Protein AF-A0A9W7STH8-F1 (afdb_monomer_lite)

Organism: NCBI:txid418781

Sequence (168 aa):
MMPSSHPEASLTRSSTPEEVLFEDYIELHRRKKQLQFDNRTATYAFARAKEFVLQQLLHPAAACIFVGDLPHDLGRGTIANMLYCLFTTIGNCEVAVHKSIRRTNGEVRTFNYALVQYQTVDEATSALSQAHTTVRSLALAVFQRPLRVQPCVAKRSITVWLRPSTDK

Foldseek 3Di:
DDDDDDDDDDDDDDDDPVVVVVVVVVVVVVVVVVVVVVVVVVVVVVVVVVVVVVVLQPAQLLLKKKKFPADPPDDQVLSQVLVCVLLVVQAHKHKDKDKDWDQDPNDIDITIMMMIGGPHSVSSVVCVVCLVPRSQVSCCVRRVDGMDMGRDPDSDDDPDDPPPPPPD

pLDDT: mean 70.05, std 19.08, range [32.44, 93.38]

Secondary structure (DSSP, 8-state):
-------PPP------HHHHHHHHHHHHHHHHHHHHHHHHHHHHHHHHHHHHHHHHHTSGGGGEEEEEEE-SSS-HHHHHHHHHHHHTTTS-EEEEEEEEEEEETTEEEEEEEEEEEESSHHHHHHHHHGGGTHHHHHHHHHHSS--EEEE---S-------PPP---

InterPro domains:
  IPR012677 Nucleotide-binding alpha-beta plait domain superfamily [G3DSA:3.30.70.330] (59-160)
  IPR035979 RNA-binding domain superfamily [SSF54928] (63-161)

Structure (mmCIF, N/CA/C/O backbone):
data_AF-A0A9W7STH8-F1
#
_entry.id   AF-A0A9W7STH8-F1
#
loop_
_atom_site.group_PDB
_atom_site.id
_atom_site.type_symbol
_atom_site.label_atom_id
_atom_site.label_alt_id
_atom_site.label_comp_id
_atom_site.label_asym_id
_atom_site.label_entity_id
_atom_site.label_seq_id
_atom_site.pdbx_PDB_ins_code
_atom_site.Cartn_x
_atom_site.Cartn_y
_atom_site.Cartn_z
_atom_site.occupancy
_atom_site.B_iso_or_equiv
_atom_site.auth_seq_id
_atom_site.auth_comp_id
_atom_site.auth_asym_id
_atom_site.auth_atom_id
_atom_site.pdbx_PDB_model_num
ATOM 1 N N . MET A 1 1 ? 72.145 15.903 64.072 1.00 45.06 1 MET A N 1
ATOM 2 C CA . MET A 1 1 ? 72.124 17.080 63.177 1.00 45.06 1 MET A CA 1
ATOM 3 C C . MET A 1 1 ? 70.930 16.935 62.239 1.00 45.06 1 MET A C 1
ATOM 5 O O . MET A 1 1 ? 70.876 15.912 61.581 1.00 45.06 1 MET A O 1
ATOM 9 N N . MET A 1 2 ? 70.017 17.922 62.262 1.00 51.34 2 MET A N 1
ATOM 10 C CA . MET A 1 2 ? 68.875 18.228 61.359 1.00 51.34 2 MET A CA 1
ATOM 11 C C . MET A 1 2 ? 67.855 17.125 60.982 1.00 51.34 2 MET A C 1
ATOM 13 O O . MET A 1 2 ? 68.224 16.064 60.491 1.00 51.34 2 MET A O 1
ATOM 17 N N . PRO A 1 3 ? 66.551 17.442 61.113 1.00 51.22 3 PRO A N 1
ATOM 18 C CA . PRO A 1 3 ? 65.602 17.358 59.988 1.00 51.22 3 PRO A CA 1
ATOM 19 C C . PRO A 1 3 ? 64.762 18.658 59.883 1.00 51.22 3 PRO A C 1
ATOM 21 O O . PRO A 1 3 ? 64.345 19.215 60.889 1.00 51.22 3 PRO A O 1
ATOM 24 N N . SER A 1 4 ? 64.706 19.337 58.734 1.00 50.59 4 SER A N 1
ATOM 25 C CA . SER A 1 4 ? 63.706 19.187 57.657 1.00 50.59 4 SER A CA 1
ATOM 26 C C . SER A 1 4 ? 62.241 19.363 58.088 1.00 50.59 4 SER A C 1
ATOM 28 O O . SER A 1 4 ? 61.715 18.502 58.788 1.00 50.59 4 SER A O 1
ATOM 30 N N . SER A 1 5 ? 61.547 20.363 57.532 1.00 45.34 5 SER A N 1
ATOM 31 C CA . SER A 1 5 ? 60.097 20.272 57.288 1.00 45.34 5 SER A CA 1
ATOM 32 C C . SER A 1 5 ? 59.593 21.329 56.293 1.00 45.34 5 SER A C 1
ATOM 34 O O . SER A 1 5 ? 59.622 22.528 56.552 1.00 45.34 5 SER A O 1
ATOM 36 N N . HIS A 1 6 ? 59.144 20.797 55.152 1.00 51.28 6 HIS A N 1
ATOM 37 C CA . HIS A 1 6 ? 58.095 21.257 54.231 1.00 51.28 6 HIS A CA 1
ATOM 38 C C . HIS A 1 6 ? 56.773 21.670 54.948 1.00 51.28 6 HIS A C 1
ATOM 40 O O . HIS A 1 6 ? 56.698 21.592 56.171 1.00 51.28 6 HIS A O 1
ATOM 46 N N . PRO A 1 7 ? 55.643 21.836 54.230 1.00 51.38 7 PRO A N 1
ATOM 47 C CA . PRO A 1 7 ? 55.275 22.879 53.271 1.00 51.38 7 PRO A CA 1
ATOM 48 C C . PRO A 1 7 ? 53.932 23.540 53.685 1.00 51.38 7 PRO A C 1
ATOM 50 O O . PRO A 1 7 ? 53.227 23.058 54.571 1.00 51.38 7 PRO A O 1
ATOM 53 N N . GLU A 1 8 ? 53.537 24.627 53.021 1.00 44.88 8 GLU A N 1
ATOM 54 C CA . GLU A 1 8 ? 52.217 25.250 53.202 1.00 44.88 8 GLU A CA 1
ATOM 55 C C . GLU A 1 8 ? 51.082 24.302 52.774 1.00 44.88 8 GLU A C 1
ATOM 57 O O . GLU A 1 8 ? 50.974 23.894 51.616 1.00 44.88 8 GLU A O 1
ATOM 62 N N . ALA A 1 9 ? 50.221 23.952 53.731 1.00 45.41 9 ALA A N 1
ATOM 63 C CA . ALA A 1 9 ? 48.999 23.198 53.500 1.00 45.41 9 ALA A CA 1
ATOM 64 C C . ALA A 1 9 ? 47.908 24.121 52.933 1.00 45.41 9 ALA A C 1
ATOM 66 O O . ALA A 1 9 ? 47.473 25.074 53.579 1.00 45.41 9 ALA A O 1
ATOM 67 N N . SER A 1 10 ? 47.454 23.814 51.717 1.00 42.56 10 SER A N 1
ATOM 68 C CA . SER A 1 10 ? 46.286 24.441 51.097 1.00 42.56 10 SER A CA 1
ATOM 69 C C . SER A 1 10 ? 45.007 24.033 51.831 1.00 42.56 10 SER A C 1
ATOM 71 O O . SER A 1 10 ? 44.722 22.844 51.976 1.00 42.56 10 SER A O 1
ATOM 73 N N . LEU A 1 11 ? 44.240 25.033 52.276 1.00 42.28 11 LEU A N 1
ATOM 74 C CA . LEU A 1 11 ? 42.940 24.866 52.923 1.00 42.28 11 LEU A CA 1
ATOM 75 C C . LEU A 1 11 ? 41.939 24.174 51.989 1.00 42.28 11 LEU A C 1
ATOM 77 O O . LEU A 1 11 ? 41.501 24.741 50.987 1.00 42.28 11 LEU A O 1
ATOM 81 N N . THR A 1 12 ? 41.506 22.978 52.369 1.00 46.16 12 THR A N 1
ATOM 82 C CA . THR A 1 12 ? 40.293 22.355 51.846 1.00 46.16 12 THR A CA 1
ATOM 83 C C . THR A 1 12 ? 39.078 22.945 52.565 1.00 46.16 12 THR A C 1
ATOM 85 O O . THR A 1 12 ? 38.964 22.894 53.790 1.00 46.16 12 THR A O 1
ATOM 88 N N . ARG A 1 13 ? 38.161 23.549 51.796 1.00 51.72 13 ARG A N 1
ATOM 89 C CA . ARG A 1 13 ? 36.848 23.995 52.282 1.00 51.72 13 ARG A CA 1
ATOM 90 C C . ARG A 1 13 ? 36.054 22.776 52.761 1.00 51.72 13 ARG A C 1
ATOM 92 O O . ARG A 1 13 ? 35.664 21.938 51.957 1.00 51.72 13 ARG A O 1
ATOM 99 N N . SER A 1 14 ? 35.841 22.697 54.068 1.00 44.34 14 SER A N 1
ATOM 100 C CA . SER A 1 14 ? 34.929 21.759 54.719 1.00 44.34 14 SER A CA 1
ATOM 101 C C . SER A 1 14 ? 33.527 22.370 54.718 1.00 44.34 14 SER A C 1
ATOM 103 O O . SER A 1 14 ? 33.248 23.228 55.553 1.00 44.34 14 SER A O 1
ATOM 105 N N . SER A 1 15 ? 32.665 21.960 53.788 1.00 50.88 15 SER A N 1
ATOM 106 C CA . SER A 1 15 ? 31.242 22.326 53.801 1.00 50.88 15 SER A CA 1
ATOM 107 C C . SER A 1 15 ? 30.562 21.735 55.038 1.00 50.88 15 SER A C 1
ATOM 109 O O . SER A 1 15 ? 30.821 20.585 55.404 1.00 50.88 15 SER A O 1
ATOM 111 N N . THR A 1 16 ? 29.731 22.520 55.720 1.00 52.28 16 THR A N 1
ATOM 112 C CA . THR A 1 16 ? 29.045 22.072 56.939 1.00 52.28 16 THR A CA 1
ATOM 113 C C . THR A 1 16 ? 27.878 21.137 56.585 1.00 52.28 16 THR A C 1
ATOM 115 O O . THR A 1 16 ? 27.300 21.239 55.502 1.00 52.28 16 THR A O 1
ATOM 118 N N . PRO A 1 17 ? 27.489 20.208 57.477 1.00 53.22 17 PRO A N 1
ATOM 119 C CA . PRO A 1 17 ? 26.406 19.254 57.210 1.00 53.22 17 PRO A CA 1
ATOM 120 C C . PRO A 1 17 ? 25.039 19.907 56.922 1.00 53.22 17 PRO A C 1
ATOM 122 O O . PRO A 1 17 ? 24.193 19.278 56.293 1.00 53.22 17 PRO A O 1
ATOM 125 N N . GLU A 1 18 ? 24.820 21.162 57.324 1.00 49.81 18 GLU A N 1
ATOM 126 C CA . GLU A 1 18 ? 23.600 21.920 57.003 1.00 49.81 18 GLU A CA 1
ATOM 127 C C . GLU A 1 18 ? 23.573 22.432 55.550 1.00 49.81 18 GLU A C 1
ATOM 129 O O . GLU A 1 18 ? 22.503 22.487 54.943 1.00 49.81 18 GLU A O 1
ATOM 134 N N . GLU A 1 19 ? 24.731 22.742 54.954 1.00 53.81 19 GLU A N 1
ATOM 135 C CA . GLU A 1 19 ? 24.830 23.177 53.551 1.00 53.81 19 GLU A CA 1
ATOM 136 C C . GLU A 1 19 ? 24.551 22.022 52.578 1.00 53.81 19 GLU A C 1
ATOM 138 O O . GLU A 1 19 ? 23.857 22.210 51.578 1.00 53.81 19 GLU A O 1
ATOM 143 N N . VAL A 1 20 ? 24.991 20.804 52.918 1.00 52.62 20 VAL A N 1
ATOM 144 C CA . VAL A 1 20 ? 24.750 19.587 52.116 1.00 52.62 20 VAL A CA 1
ATOM 145 C C . VAL A 1 20 ? 23.249 19.277 52.007 1.00 52.62 20 VAL A C 1
ATOM 147 O O . VAL A 1 20 ? 22.752 18.940 50.935 1.00 52.62 20 VAL A O 1
ATOM 150 N N . LEU A 1 21 ? 22.491 19.474 53.092 1.00 49.19 21 LEU A N 1
ATOM 151 C CA . LEU A 1 21 ? 21.040 19.242 53.111 1.00 49.19 21 LEU A CA 1
ATOM 152 C C . LEU A 1 21 ? 20.253 20.279 52.290 1.00 49.19 21 LEU A C 1
ATOM 154 O O . LEU A 1 21 ? 19.169 19.979 51.782 1.00 49.19 21 LEU A O 1
ATOM 158 N N . PHE A 1 22 ? 20.781 21.497 52.144 1.00 47.16 22 PHE A N 1
ATOM 159 C CA . PHE A 1 22 ? 20.148 22.556 51.357 1.00 47.16 22 PHE A CA 1
ATOM 160 C C . PHE A 1 22 ? 20.389 22.382 49.851 1.00 47.16 22 PHE A C 1
ATOM 162 O O . PHE A 1 22 ? 19.461 22.567 49.056 1.00 47.16 22 PHE A O 1
ATOM 169 N N . GLU A 1 23 ? 21.596 21.970 49.453 1.00 56.31 23 GLU A N 1
ATOM 170 C CA . GLU A 1 23 ? 21.914 21.653 48.055 1.00 56.31 23 GLU A CA 1
ATOM 171 C C . GLU A 1 23 ? 21.080 20.467 47.542 1.00 56.31 23 GLU A C 1
ATOM 173 O O . GLU A 1 23 ? 20.451 20.578 46.483 1.00 56.31 23 GLU A O 1
ATOM 178 N N . ASP A 1 24 ? 20.939 19.405 48.345 1.00 56.06 24 ASP A N 1
ATOM 179 C CA . ASP A 1 24 ? 20.078 18.257 48.028 1.00 56.06 24 ASP A CA 1
ATOM 180 C C . ASP A 1 24 ? 18.600 18.660 47.877 1.00 56.06 24 ASP A C 1
ATOM 182 O O . ASP A 1 24 ? 17.894 18.185 46.979 1.00 56.06 24 ASP A O 1
ATOM 186 N N . TYR A 1 25 ? 18.111 19.583 48.713 1.00 50.59 25 TYR A N 1
ATOM 187 C CA . TYR A 1 25 ? 16.736 20.083 48.634 1.00 50.59 25 TYR A CA 1
ATOM 188 C C . TYR A 1 25 ? 16.480 20.905 47.361 1.00 50.59 25 TYR A C 1
ATOM 190 O O . TYR A 1 25 ? 15.437 20.747 46.709 1.00 50.59 25 TYR A O 1
ATOM 198 N N . ILE A 1 26 ? 17.429 21.764 46.973 1.00 60.41 26 ILE A N 1
ATOM 199 C CA . ILE A 1 26 ? 17.354 22.535 45.726 1.00 60.41 26 ILE A CA 1
ATOM 200 C C . ILE A 1 26 ? 17.390 21.592 44.524 1.00 60.41 26 ILE A C 1
ATOM 202 O O . ILE A 1 26 ? 16.587 21.751 43.597 1.00 60.41 26 ILE A O 1
ATOM 206 N N . GLU A 1 27 ? 18.275 20.596 44.534 1.00 65.31 27 GLU A N 1
ATOM 207 C CA . GLU A 1 27 ? 18.393 19.643 43.437 1.00 65.31 27 GLU A CA 1
ATOM 208 C C . GLU A 1 27 ? 17.135 18.769 43.303 1.00 65.31 27 GLU A C 1
ATOM 210 O O . GLU A 1 27 ? 16.637 18.567 42.189 1.00 65.31 27 GLU A O 1
ATOM 215 N N . LEU A 1 28 ? 16.527 18.355 44.420 1.00 53.16 28 LEU A N 1
ATOM 216 C CA . LEU A 1 28 ? 15.250 17.637 44.436 1.00 53.16 28 LEU A CA 1
ATOM 217 C C . LEU A 1 28 ? 14.105 18.476 43.837 1.00 53.16 28 LEU A C 1
ATOM 219 O O . LEU A 1 28 ? 13.309 17.970 43.038 1.00 53.16 28 LEU A O 1
ATOM 223 N N . HIS A 1 29 ? 14.018 19.765 44.181 1.00 55.50 29 HIS A N 1
ATOM 224 C CA . HIS A 1 29 ? 13.015 20.675 43.609 1.00 55.50 29 HIS A CA 1
ATOM 225 C C . HIS A 1 29 ? 13.253 20.953 42.126 1.00 55.50 29 HIS A C 1
ATOM 227 O O . HIS A 1 29 ? 12.294 21.024 41.350 1.00 55.50 29 HIS A O 1
ATOM 233 N N . ARG A 1 30 ? 14.516 21.056 41.704 1.00 61.25 30 ARG A N 1
ATOM 234 C CA . ARG A 1 30 ? 14.887 21.211 40.293 1.00 61.25 30 ARG A CA 1
ATOM 235 C C . ARG A 1 30 ? 14.480 19.980 39.484 1.00 61.25 30 ARG A C 1
ATOM 237 O O . ARG A 1 30 ? 13.810 20.132 38.465 1.00 61.25 30 ARG A O 1
ATOM 244 N N . ARG A 1 31 ? 14.767 18.771 39.986 1.00 57.09 31 ARG A N 1
ATOM 245 C CA . ARG A 1 31 ? 14.346 17.496 39.374 1.00 57.09 31 ARG A CA 1
ATOM 246 C C . ARG A 1 31 ? 12.822 17.360 39.309 1.00 57.09 31 ARG A C 1
ATOM 248 O O . ARG A 1 31 ? 12.296 16.982 38.266 1.00 57.09 31 ARG A O 1
ATOM 255 N N . LYS A 1 32 ? 12.087 17.737 40.366 1.00 55.22 32 LYS A N 1
ATOM 256 C CA . LYS A 1 32 ? 10.609 17.755 40.354 1.00 55.22 32 LYS A CA 1
ATOM 257 C C . LYS A 1 32 ? 10.039 18.701 39.293 1.00 55.22 32 LYS A C 1
ATOM 259 O O . LYS A 1 32 ? 9.101 18.323 38.595 1.00 55.22 32 LYS A O 1
ATOM 264 N N . LYS A 1 33 ? 10.602 19.906 39.141 1.00 55.25 33 LYS A N 1
ATOM 265 C CA . LYS A 1 33 ? 10.179 20.859 38.099 1.00 55.25 33 LYS A CA 1
ATOM 266 C C . LYS A 1 33 ? 10.510 20.366 36.687 1.00 55.25 33 LYS A C 1
ATOM 268 O O . LYS A 1 33 ? 9.666 20.505 35.806 1.00 55.25 33 LYS A O 1
ATOM 273 N N . GLN A 1 34 ? 11.678 19.750 36.489 1.00 55.38 34 GLN A N 1
ATOM 274 C CA . GLN A 1 34 ? 12.077 19.145 35.213 1.00 55.38 34 GLN A CA 1
ATOM 275 C C . GLN A 1 34 ? 11.096 18.035 34.800 1.00 55.38 34 GLN A C 1
ATOM 277 O O . GLN A 1 34 ? 10.524 18.092 33.718 1.00 55.38 34 GLN A O 1
ATOM 282 N N . LEU A 1 35 ? 10.783 17.108 35.714 1.00 52.34 35 LEU A N 1
ATOM 283 C CA . LEU A 1 35 ? 9.830 16.017 35.472 1.00 52.34 35 LEU A CA 1
ATOM 284 C C . LEU A 1 35 ? 8.414 16.523 35.156 1.00 52.34 35 LEU A C 1
ATOM 286 O O . LEU A 1 35 ? 7.728 15.956 34.309 1.00 52.34 35 LEU A O 1
ATOM 290 N N . GLN A 1 36 ? 7.956 17.600 35.803 1.00 53.78 36 GLN A N 1
ATOM 291 C CA . GLN A 1 36 ? 6.667 18.222 35.474 1.00 53.78 36 GLN A CA 1
ATOM 292 C C . GLN A 1 36 ? 6.666 18.876 34.086 1.00 53.78 36 GLN A C 1
ATOM 294 O O . GLN A 1 36 ? 5.641 18.857 33.399 1.00 53.78 36 GLN A O 1
ATOM 299 N N . PHE A 1 37 ? 7.797 19.448 33.671 1.00 50.62 37 PHE A N 1
ATOM 300 C CA . PHE A 1 37 ? 7.958 20.030 32.344 1.00 50.62 37 PHE A CA 1
ATOM 301 C C . PHE A 1 37 ? 7.980 18.943 31.263 1.00 50.62 37 PHE A C 1
ATOM 303 O O . PHE A 1 37 ? 7.242 19.042 30.282 1.00 50.62 37 PHE A O 1
ATOM 310 N N . ASP A 1 38 ? 8.721 17.860 31.487 1.00 56.50 38 ASP A N 1
ATOM 311 C CA . ASP A 1 38 ? 8.794 16.715 30.576 1.00 56.50 38 ASP A CA 1
ATOM 312 C C . ASP A 1 38 ? 7.421 16.045 30.413 1.00 56.50 38 ASP A C 1
ATOM 314 O O . ASP A 1 38 ? 7.003 15.734 29.298 1.00 56.50 38 ASP A O 1
ATOM 318 N N . ASN A 1 39 ? 6.648 15.932 31.499 1.00 52.16 39 ASN A N 1
ATOM 319 C CA . ASN A 1 39 ? 5.310 15.344 31.463 1.00 52.16 39 ASN A CA 1
ATOM 320 C C . ASN A 1 39 ? 4.295 16.238 30.725 1.00 52.16 39 ASN A C 1
ATOM 322 O O . ASN A 1 39 ? 3.492 15.752 29.929 1.00 52.16 39 ASN A O 1
ATOM 326 N N . ARG A 1 40 ? 4.363 17.567 30.895 1.00 53.94 40 ARG A N 1
ATOM 327 C CA . ARG A 1 40 ? 3.545 18.502 30.098 1.00 53.94 40 ARG A CA 1
ATOM 328 C C . ARG A 1 40 ? 3.917 18.451 28.621 1.00 53.94 40 ARG A C 1
ATOM 330 O O . ARG A 1 40 ? 3.025 18.395 27.780 1.00 53.94 40 ARG A O 1
ATOM 337 N N . THR A 1 41 ? 5.208 18.423 28.303 1.00 57.41 41 THR A N 1
ATOM 338 C CA . THR A 1 41 ? 5.698 18.375 26.918 1.00 57.41 41 THR A CA 1
ATOM 339 C C . THR A 1 41 ? 5.291 17.069 26.233 1.00 57.41 41 THR A C 1
ATOM 341 O O . THR A 1 41 ? 4.801 17.097 25.106 1.00 57.41 41 THR A O 1
ATOM 344 N N . ALA A 1 42 ? 5.376 15.939 26.942 1.00 50.22 42 ALA A N 1
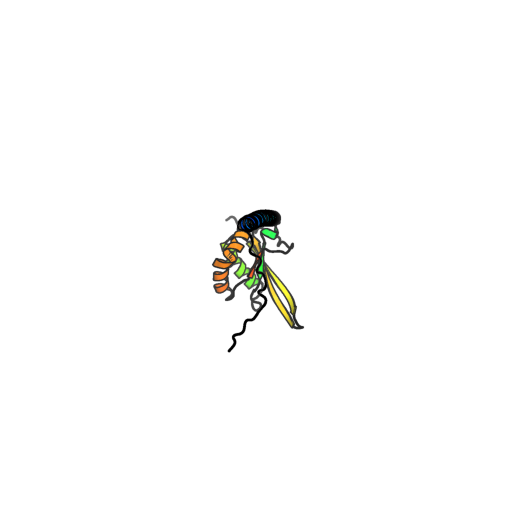ATOM 345 C CA . ALA A 1 42 ? 4.869 14.652 26.474 1.00 50.22 42 ALA A CA 1
ATOM 346 C C . ALA A 1 42 ? 3.342 14.661 26.288 1.00 50.22 42 ALA A C 1
ATOM 348 O O . ALA A 1 42 ? 2.849 14.162 25.279 1.00 50.22 42 ALA A O 1
ATOM 349 N N . THR A 1 43 ? 2.590 15.293 27.197 1.00 56.84 43 THR A N 1
ATOM 350 C CA . THR A 1 43 ? 1.124 15.414 27.089 1.00 56.84 43 THR A CA 1
ATOM 351 C C . THR A 1 43 ? 0.711 16.259 25.879 1.00 56.84 43 THR A C 1
ATOM 353 O O . THR A 1 43 ? -0.194 15.874 25.142 1.00 56.84 43 THR A O 1
ATOM 356 N N . TYR A 1 44 ? 1.397 17.376 25.614 1.00 54.66 44 TYR A N 1
ATOM 357 C CA . TYR A 1 44 ? 1.150 18.203 24.426 1.00 54.66 44 TYR A CA 1
ATOM 358 C C . TYR A 1 44 ? 1.566 17.505 23.125 1.00 54.66 44 TYR A C 1
ATOM 360 O O . TYR A 1 44 ? 0.838 17.583 22.135 1.00 54.66 44 TYR A O 1
ATOM 368 N N . ALA A 1 45 ? 2.700 16.798 23.112 1.00 49.88 45 ALA A N 1
ATOM 369 C CA . ALA A 1 45 ? 3.130 16.005 21.961 1.00 49.88 45 ALA A CA 1
ATOM 370 C C . ALA A 1 45 ? 2.142 14.865 21.663 1.00 49.88 45 ALA A C 1
ATOM 372 O O . ALA A 1 45 ? 1.787 14.646 20.507 1.00 49.88 45 ALA A O 1
ATOM 373 N N . PHE A 1 46 ? 1.634 14.197 22.702 1.00 51.47 46 PHE A N 1
ATOM 374 C CA . PHE A 1 46 ? 0.612 13.161 22.584 1.00 51.47 46 PHE A CA 1
ATOM 375 C C . PHE A 1 46 ? -0.730 13.726 22.104 1.00 51.47 46 PHE A C 1
ATOM 377 O O . PHE A 1 46 ? -1.352 13.149 21.216 1.00 51.47 46 PHE A O 1
ATOM 384 N N . ALA A 1 47 ? -1.161 14.880 22.623 1.00 47.94 47 ALA A N 1
ATOM 385 C CA . ALA A 1 47 ? -2.381 15.549 22.179 1.00 47.94 47 ALA A CA 1
ATOM 386 C C . ALA A 1 47 ? -2.296 15.977 20.705 1.00 47.94 47 ALA A C 1
ATOM 388 O O . ALA A 1 47 ? -3.222 15.708 19.945 1.00 47.94 47 ALA A O 1
ATOM 389 N N . ARG A 1 48 ? -1.164 16.548 20.266 1.00 49.97 48 ARG A N 1
ATOM 390 C CA . ARG A 1 48 ? -0.941 16.875 18.848 1.00 49.97 48 ARG A CA 1
ATOM 391 C C . ARG A 1 48 ? -0.845 15.643 17.961 1.00 49.97 48 ARG A C 1
ATOM 393 O O . ARG A 1 48 ? -1.375 15.662 16.856 1.00 49.97 48 ARG A O 1
ATOM 400 N N . ALA A 1 49 ? -0.201 14.574 18.42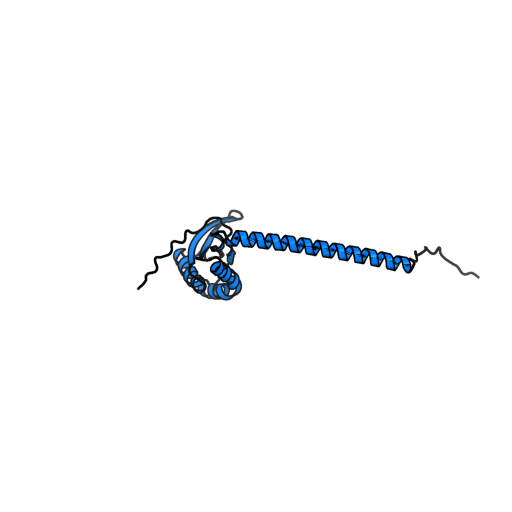6 1.00 52.94 49 ALA A N 1
ATOM 401 C CA . ALA A 1 49 ? -0.187 13.306 17.705 1.00 52.94 49 ALA A CA 1
ATOM 402 C C . ALA A 1 49 ? -1.612 12.750 17.556 1.00 52.94 49 ALA A C 1
ATOM 404 O O . ALA A 1 49 ? -1.988 12.319 16.472 1.00 52.94 49 ALA A O 1
ATOM 405 N N . LYS A 1 50 ? -2.437 12.838 18.606 1.00 49.03 50 LYS A N 1
ATOM 406 C CA . LYS A 1 50 ? -3.841 12.412 18.592 1.00 49.03 50 LYS A CA 1
ATOM 407 C C . LYS A 1 50 ? -4.704 13.264 17.658 1.00 49.03 50 LYS A C 1
ATOM 409 O O . LYS A 1 50 ? -5.519 12.714 16.928 1.00 49.03 50 LYS A O 1
ATOM 414 N N . GLU A 1 51 ? -4.514 14.580 17.650 1.00 51.62 51 GLU A N 1
ATOM 415 C CA . GLU A 1 51 ? -5.229 15.508 16.765 1.00 51.62 51 GLU A CA 1
ATOM 416 C C . GLU A 1 51 ? -4.826 15.319 15.295 1.00 51.62 51 GLU A C 1
ATOM 418 O O . GLU A 1 51 ? -5.686 15.276 14.419 1.00 51.62 51 GLU A O 1
ATOM 423 N N . PHE A 1 52 ? -3.537 15.086 15.024 1.00 51.53 52 PHE A N 1
ATOM 424 C CA . PHE A 1 52 ? -3.042 14.716 13.697 1.00 51.53 52 PHE A CA 1
ATOM 425 C C . PHE A 1 52 ? -3.611 13.369 13.226 1.00 51.53 52 PHE A C 1
ATOM 427 O O . PHE A 1 52 ? -4.043 13.253 12.082 1.00 51.53 52 PHE A O 1
ATOM 434 N N . VAL A 1 53 ? -3.674 12.368 14.110 1.00 50.94 53 VAL A N 1
ATOM 435 C CA . VAL A 1 53 ? -4.300 11.068 13.822 1.00 50.94 53 VAL A CA 1
ATOM 436 C C . VAL A 1 53 ? -5.797 11.233 13.537 1.00 50.94 53 VAL A C 1
ATOM 438 O O . VAL A 1 53 ? -6.276 10.706 12.541 1.00 50.94 53 VAL A O 1
ATOM 441 N N . LEU A 1 54 ? -6.529 12.022 14.330 1.00 48.09 54 LEU A N 1
ATOM 442 C CA . LEU A 1 54 ? -7.955 12.310 14.107 1.00 48.09 54 LEU A CA 1
ATOM 443 C C . LEU A 1 54 ? -8.217 13.042 12.786 1.00 48.09 54 LEU A C 1
ATOM 445 O O . LEU A 1 54 ? -9.157 12.702 12.071 1.00 48.09 54 LEU A O 1
ATOM 449 N N . GLN A 1 55 ? -7.377 14.014 12.431 1.00 45.44 55 GLN A N 1
ATOM 450 C CA . GLN A 1 55 ? -7.472 14.698 11.140 1.00 45.44 55 GLN A CA 1
ATOM 451 C C . GLN A 1 55 ? -7.125 13.778 9.965 1.00 45.44 55 GLN A C 1
ATOM 453 O O . GLN A 1 55 ? -7.703 13.937 8.890 1.00 45.44 55 GLN A O 1
ATOM 458 N N . GLN A 1 56 ? -6.232 12.798 10.154 1.00 48.31 56 GLN A N 1
ATOM 459 C CA . GLN A 1 56 ? -6.024 11.754 9.155 1.00 48.31 56 GLN A CA 1
ATOM 460 C C . GLN A 1 56 ? -7.255 10.854 9.031 1.00 48.31 56 GLN A C 1
ATOM 462 O O . GLN A 1 56 ? -7.726 10.683 7.915 1.00 48.31 56 GLN A O 1
ATOM 467 N N . LEU A 1 57 ? -7.846 10.378 10.131 1.00 47.91 57 LEU A N 1
ATOM 468 C CA . LEU A 1 57 ? -9.021 9.489 10.113 1.00 47.91 57 LEU A CA 1
ATOM 469 C C . LEU A 1 57 ? -10.225 10.047 9.323 1.00 47.91 57 LEU A C 1
ATOM 471 O O . LEU A 1 57 ? -11.027 9.272 8.812 1.00 47.91 57 LEU A O 1
ATOM 475 N N . LEU A 1 58 ? -10.353 11.371 9.192 1.00 47.59 58 LEU A N 1
ATOM 476 C CA . LEU A 1 58 ? -11.441 12.023 8.448 1.00 47.59 58 LEU A CA 1
ATOM 477 C C . LEU A 1 58 ? -11.139 12.251 6.956 1.00 47.59 58 LEU A C 1
ATOM 479 O O . LEU A 1 58 ? -12.028 12.649 6.202 1.00 47.59 58 LEU A O 1
ATOM 483 N N . HIS A 1 59 ? -9.903 12.026 6.504 1.00 58.06 59 HIS A N 1
ATOM 484 C CA . HIS A 1 59 ? -9.528 12.218 5.107 1.00 58.06 59 HIS A CA 1
ATOM 485 C C . HIS A 1 59 ? -9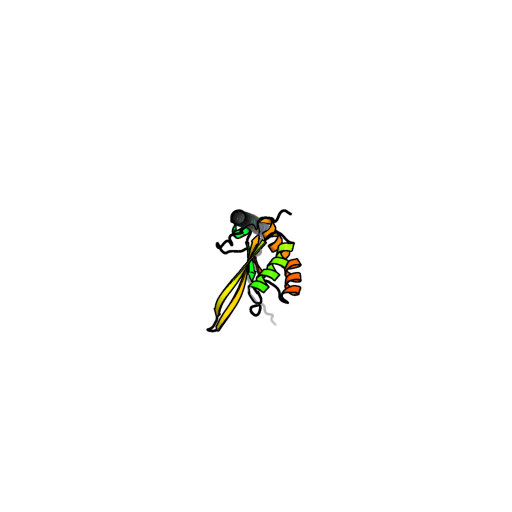.708 10.902 4.329 1.00 58.06 59 HIS A C 1
ATOM 487 O O . HIS A 1 59 ? -9.187 9.876 4.759 1.00 58.06 59 HIS A O 1
ATOM 493 N N . PRO A 1 60 ? -10.332 10.888 3.134 1.00 59.97 60 PRO A N 1
ATOM 494 C CA . PRO A 1 60 ? -10.474 9.663 2.329 1.00 59.97 60 PRO A CA 1
ATOM 495 C C . PRO A 1 60 ? -9.124 9.009 1.976 1.00 59.97 60 PRO A C 1
ATOM 497 O O . PRO A 1 60 ? -9.039 7.799 1.776 1.00 59.97 60 PRO A O 1
ATOM 500 N N . ALA A 1 61 ? -8.042 9.797 1.972 1.00 64.12 61 ALA A N 1
ATOM 501 C CA . ALA A 1 61 ? -6.676 9.285 1.818 1.00 64.12 61 ALA A CA 1
ATOM 502 C C . ALA A 1 61 ? -6.163 8.463 3.017 1.00 64.12 61 ALA A C 1
ATOM 504 O O . ALA A 1 61 ? -5.181 7.749 2.852 1.00 64.12 61 ALA A O 1
ATOM 505 N N . ALA A 1 62 ? -6.793 8.518 4.194 1.00 68.94 62 ALA A N 1
ATOM 506 C CA . ALA A 1 62 ? -6.424 7.654 5.319 1.00 68.94 62 ALA A CA 1
ATOM 507 C C . ALA A 1 62 ? -6.929 6.221 5.171 1.00 68.94 62 ALA A C 1
ATOM 509 O O . ALA A 1 62 ? -6.350 5.314 5.759 1.00 68.94 62 ALA A O 1
ATOM 510 N N . ALA A 1 63 ? -7.930 5.995 4.318 1.00 82.56 63 ALA A N 1
ATOM 511 C CA . ALA A 1 63 ? -8.265 4.655 3.850 1.00 82.56 63 ALA A CA 1
ATOM 512 C C . ALA A 1 63 ? -7.320 4.180 2.720 1.00 82.56 63 ALA A C 1
ATOM 514 O O . ALA A 1 63 ? -7.519 3.109 2.150 1.00 82.56 63 ALA A O 1
ATOM 515 N N . CYS A 1 64 ? -6.276 4.952 2.388 1.00 87.44 64 CYS A N 1
ATOM 516 C CA . CYS A 1 64 ? -5.287 4.610 1.372 1.00 87.44 64 CYS A CA 1
ATOM 517 C C . CYS A 1 64 ? -3.938 4.242 1.992 1.00 87.44 64 CYS A C 1
ATOM 519 O O . CYS A 1 64 ? -3.407 4.937 2.862 1.00 87.44 64 CYS A O 1
ATOM 521 N N . ILE A 1 65 ? -3.317 3.197 1.456 1.00 89.94 65 ILE A N 1
ATOM 522 C CA . ILE A 1 65 ? -1.962 2.778 1.800 1.00 89.94 65 ILE A CA 1
ATOM 523 C C . ILE A 1 65 ? -1.061 2.848 0.568 1.00 89.94 65 ILE A C 1
ATOM 525 O O . ILE A 1 65 ? -1.463 2.572 -0.563 1.00 89.94 65 ILE A O 1
ATOM 529 N N . PHE A 1 66 ? 0.188 3.226 0.798 1.00 90.62 66 PHE A N 1
ATOM 530 C CA . PHE A 1 66 ? 1.248 3.216 -0.194 1.00 90.62 66 PHE A CA 1
ATOM 531 C C . PHE A 1 66 ? 2.027 1.906 -0.105 1.00 90.62 66 PHE A C 1
ATOM 533 O O . PHE A 1 66 ? 2.448 1.506 0.980 1.00 90.62 66 PHE A O 1
ATOM 540 N N . VAL A 1 67 ? 2.280 1.282 -1.253 1.00 91.69 67 VAL A N 1
ATOM 541 C CA . VAL A 1 67 ? 3.093 0.070 -1.371 1.00 91.69 67 VAL A CA 1
ATOM 542 C C . VAL A 1 67 ? 4.276 0.342 -2.298 1.00 91.69 67 VAL A C 1
ATOM 544 O O . VAL A 1 67 ? 4.118 0.597 -3.492 1.00 91.69 67 VAL A O 1
ATOM 547 N N . GLY A 1 68 ? 5.475 0.302 -1.729 1.00 90.94 68 GLY A N 1
ATOM 548 C CA . GLY A 1 68 ? 6.753 0.464 -2.411 1.00 90.94 68 GLY A CA 1
ATOM 549 C C . GLY A 1 68 ? 7.536 -0.842 -2.531 1.00 90.94 68 GLY A C 1
ATOM 550 O O . GLY A 1 68 ? 7.089 -1.905 -2.102 1.00 90.94 68 GLY A O 1
ATOM 551 N N . ASP A 1 69 ? 8.732 -0.730 -3.111 1.00 88.88 69 ASP A N 1
ATOM 552 C CA . ASP A 1 69 ? 9.668 -1.837 -3.357 1.00 88.88 69 ASP A CA 1
ATOM 553 C C . ASP A 1 69 ? 9.095 -2.963 -4.237 1.00 88.88 69 ASP A C 1
ATOM 555 O O . ASP A 1 69 ? 9.504 -4.123 -4.175 1.00 88.88 69 ASP A O 1
ATOM 559 N N . LEU A 1 70 ? 8.178 -2.599 -5.136 1.00 91.69 70 LEU A N 1
ATOM 560 C CA . LEU A 1 70 ? 7.591 -3.523 -6.099 1.00 91.69 70 LEU A CA 1
ATOM 561 C C . LEU A 1 70 ? 8.621 -3.954 -7.159 1.00 91.69 70 LEU A C 1
ATOM 563 O O . LEU A 1 70 ? 9.505 -3.169 -7.526 1.00 91.69 70 LEU A O 1
ATOM 567 N N . PRO A 1 71 ? 8.538 -5.202 -7.656 1.00 89.81 71 PRO A N 1
ATOM 568 C CA . PRO A 1 71 ? 9.372 -5.674 -8.762 1.00 89.81 71 PRO A CA 1
ATOM 569 C C . PRO A 1 71 ? 9.180 -4.794 -10.002 1.00 89.81 71 PRO A C 1
ATOM 571 O O . PRO A 1 71 ? 8.072 -4.335 -10.286 1.00 89.81 71 PRO A O 1
ATOM 574 N N . HIS A 1 72 ? 10.271 -4.508 -10.712 1.00 87.75 72 HIS A N 1
ATOM 575 C CA . HIS A 1 72 ? 10.282 -3.631 -11.893 1.00 87.75 72 HIS A CA 1
ATOM 576 C C . HIS A 1 72 ? 10.240 -4.417 -13.211 1.00 87.75 72 HIS A C 1
ATOM 578 O O . HIS A 1 72 ? 9.842 -3.873 -14.239 1.00 87.75 72 HIS A O 1
ATOM 584 N N . ASP A 1 73 ? 10.614 -5.689 -13.140 1.00 87.62 73 ASP A N 1
ATOM 585 C CA . ASP A 1 73 ? 10.562 -6.725 -14.166 1.00 87.62 73 ASP A CA 1
ATOM 586 C C . ASP A 1 73 ? 9.133 -7.224 -14.432 1.00 87.62 73 ASP A C 1
ATOM 588 O O . ASP A 1 73 ? 8.809 -7.606 -15.555 1.00 87.62 73 ASP A O 1
ATOM 592 N N . LEU A 1 74 ? 8.243 -7.152 -13.435 1.00 88.44 74 LEU A N 1
ATOM 593 C CA . LEU A 1 74 ? 6.842 -7.534 -13.604 1.00 88.44 74 LEU A CA 1
ATOM 594 C C . LEU A 1 74 ? 5.990 -6.421 -14.236 1.00 88.44 74 LEU A C 1
ATOM 596 O O . LEU A 1 74 ? 6.136 -5.223 -13.969 1.00 88.44 74 LEU A O 1
ATOM 600 N N . GLY A 1 75 ? 5.023 -6.838 -15.056 1.00 89.81 75 GLY A N 1
ATOM 601 C CA . GLY A 1 75 ? 4.020 -5.950 -15.638 1.00 89.81 75 GLY A CA 1
ATOM 602 C C . GLY A 1 75 ? 3.076 -5.361 -14.583 1.00 89.81 75 GLY A C 1
ATOM 603 O O . GLY A 1 75 ? 2.704 -6.024 -13.617 1.00 89.81 75 GLY A O 1
ATOM 604 N N . ARG A 1 76 ? 2.620 -4.116 -14.797 1.00 91.00 76 ARG A N 1
ATOM 605 C CA . ARG A 1 76 ? 1.725 -3.403 -13.857 1.00 91.00 76 ARG A CA 1
ATOM 606 C C . ARG A 1 76 ? 0.442 -4.175 -13.535 1.00 91.00 76 ARG A C 1
ATOM 608 O O . ARG A 1 76 ? 0.030 -4.174 -12.384 1.00 91.00 76 ARG A O 1
ATOM 615 N N . GLY A 1 77 ? -0.169 -4.824 -14.529 1.00 91.62 77 GLY A N 1
ATOM 616 C CA . GLY A 1 77 ? -1.393 -5.612 -14.334 1.00 91.62 77 GLY A CA 1
ATOM 617 C C . GLY A 1 77 ? -1.164 -6.843 -13.456 1.00 91.62 77 GLY A C 1
ATOM 618 O O . GLY A 1 77 ? -1.940 -7.099 -12.543 1.00 91.62 77 GLY A O 1
ATOM 619 N N . THR A 1 78 ? -0.049 -7.547 -13.664 1.00 92.44 78 THR A N 1
ATOM 620 C CA . THR A 1 78 ? 0.353 -8.685 -12.826 1.00 92.44 78 THR A CA 1
ATOM 621 C C . THR A 1 78 ? 0.562 -8.251 -11.380 1.00 92.44 78 THR A C 1
ATOM 623 O O . THR A 1 78 ? 0.021 -8.869 -10.468 1.00 92.44 78 THR A O 1
ATOM 626 N N . ILE A 1 79 ? 1.282 -7.142 -11.176 1.00 93.38 79 ILE A N 1
ATOM 627 C CA . ILE A 1 79 ? 1.497 -6.569 -9.845 1.00 93.38 79 ILE A CA 1
ATOM 628 C C . ILE A 1 79 ? 0.160 -6.183 -9.203 1.00 93.38 79 ILE A C 1
ATOM 630 O O . ILE A 1 79 ? -0.067 -6.514 -8.044 1.00 93.38 79 ILE A O 1
ATOM 634 N N . ALA A 1 80 ? -0.737 -5.528 -9.946 1.00 92.75 80 ALA A N 1
ATOM 635 C CA . ALA A 1 80 ? -2.045 -5.120 -9.439 1.00 92.75 80 ALA A CA 1
ATOM 636 C C . ALA A 1 80 ? -2.870 -6.324 -8.965 1.00 92.75 80 ALA A C 1
ATOM 638 O O . ALA A 1 80 ? -3.392 -6.292 -7.858 1.00 92.75 80 ALA A O 1
ATOM 639 N N . ASN A 1 81 ? -2.921 -7.401 -9.755 1.00 92.44 81 ASN A N 1
ATOM 640 C CA . ASN A 1 81 ? -3.648 -8.621 -9.399 1.00 92.44 81 ASN A CA 1
ATOM 641 C C . ASN A 1 81 ? -3.053 -9.307 -8.163 1.00 92.44 81 ASN A C 1
ATOM 643 O O . ASN A 1 81 ? -3.790 -9.700 -7.267 1.00 92.44 81 ASN A O 1
ATOM 647 N N . MET A 1 82 ? -1.724 -9.422 -8.088 1.00 92.31 82 MET A N 1
ATOM 648 C CA . MET A 1 82 ? -1.051 -10.028 -6.934 1.00 92.31 82 MET A CA 1
ATOM 649 C C . MET A 1 82 ? -1.272 -9.219 -5.652 1.00 92.31 82 MET A C 1
ATOM 651 O O . MET A 1 82 ? -1.569 -9.790 -4.605 1.00 92.31 82 MET A O 1
ATOM 655 N N . LEU A 1 83 ? -1.161 -7.889 -5.732 1.00 93.00 83 LEU A N 1
ATOM 656 C CA . LEU A 1 83 ? -1.447 -7.003 -4.605 1.00 93.00 83 LEU A CA 1
ATOM 657 C C . LEU A 1 83 ? -2.925 -7.052 -4.215 1.00 93.00 83 LEU A C 1
ATOM 659 O O . LEU A 1 83 ? -3.220 -7.067 -3.027 1.00 93.00 83 LEU A O 1
ATOM 663 N N . TYR A 1 84 ? -3.838 -7.115 -5.188 1.00 92.75 84 TYR A N 1
ATOM 664 C CA . TYR A 1 84 ? -5.265 -7.262 -4.923 1.00 92.75 84 TYR A CA 1
ATOM 665 C C . 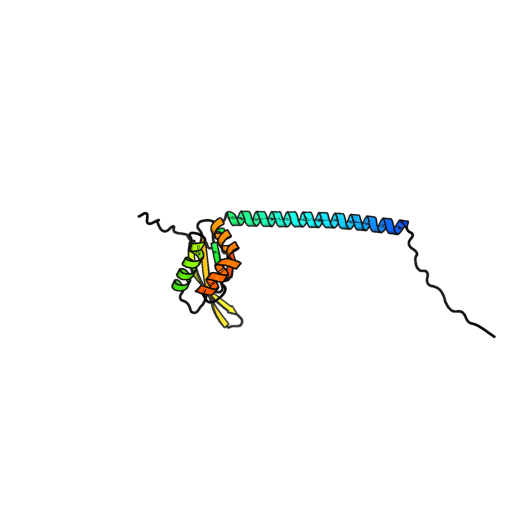TYR A 1 84 ? -5.523 -8.538 -4.125 1.00 92.75 84 TYR A C 1
ATOM 667 O O . TYR A 1 84 ? -6.007 -8.441 -3.007 1.00 92.75 84 TYR A O 1
ATOM 675 N N . CYS A 1 85 ? -5.078 -9.703 -4.609 1.00 90.00 85 CYS A N 1
ATOM 676 C CA . CYS A 1 85 ? -5.237 -10.972 -3.891 1.00 90.00 85 CYS A CA 1
ATOM 677 C C . CYS A 1 85 ? -4.645 -10.941 -2.473 1.00 90.00 85 CYS A C 1
ATOM 679 O O . CYS A 1 85 ? -5.196 -11.550 -1.559 1.00 90.00 85 CYS A O 1
ATOM 681 N N . LEU A 1 86 ? -3.521 -10.244 -2.287 1.00 91.25 86 LEU A N 1
ATOM 682 C CA . LEU A 1 86 ? -2.874 -10.103 -0.987 1.00 91.25 86 LEU A CA 1
ATOM 683 C C . LEU A 1 86 ? -3.716 -9.260 -0.020 1.00 91.25 86 LEU A C 1
ATOM 685 O O . LEU A 1 86 ? -3.970 -9.679 1.107 1.00 91.25 86 LEU A O 1
ATOM 689 N N . PHE A 1 87 ? -4.148 -8.078 -0.452 1.00 91.06 87 PHE A N 1
ATOM 690 C CA . PHE A 1 87 ? -4.811 -7.101 0.411 1.00 91.06 87 PHE A CA 1
ATOM 691 C C . PHE A 1 87 ? -6.313 -7.352 0.587 1.00 91.06 87 PHE A C 1
ATOM 693 O O . PHE A 1 87 ? -6.866 -6.988 1.624 1.00 91.06 87 PHE A O 1
ATOM 700 N N . THR A 1 88 ? -6.953 -8.091 -0.324 1.00 91.06 88 THR A N 1
ATOM 701 C CA . THR A 1 88 ? -8.349 -8.529 -0.157 1.00 91.06 88 THR A CA 1
ATOM 702 C C . THR A 1 88 ? -8.555 -9.496 1.003 1.00 91.06 88 THR A C 1
ATOM 704 O O . THR A 1 88 ? -9.685 -9.702 1.428 1.00 91.06 88 THR A O 1
ATOM 707 N N . THR A 1 89 ? -7.482 -10.096 1.531 1.00 88.19 89 THR A N 1
ATOM 708 C CA . THR A 1 89 ? -7.557 -10.933 2.741 1.00 88.19 89 THR A CA 1
ATOM 709 C C . THR A 1 89 ? -7.908 -10.135 3.999 1.00 88.19 89 THR A C 1
ATOM 711 O O . THR A 1 89 ? -8.356 -10.721 4.980 1.00 88.19 89 THR A O 1
ATOM 714 N N . ILE A 1 90 ? -7.708 -8.813 3.973 1.00 87.69 90 ILE A N 1
ATOM 715 C CA . ILE A 1 90 ? -7.964 -7.912 5.102 1.00 87.69 90 ILE A CA 1
ATOM 716 C C . ILE A 1 90 ? -9.314 -7.210 4.950 1.00 87.69 90 ILE A C 1
ATOM 718 O O . ILE A 1 90 ? -10.035 -7.054 5.930 1.00 87.69 90 ILE A O 1
ATOM 722 N N . GLY A 1 91 ? -9.653 -6.781 3.736 1.00 87.56 91 GLY A N 1
ATOM 723 C CA . GLY A 1 91 ? -10.872 -6.026 3.464 1.00 87.56 91 GLY A CA 1
ATOM 724 C C . GLY A 1 91 ? -11.034 -5.731 1.980 1.00 87.56 91 GLY A C 1
ATOM 725 O O . GLY A 1 91 ? -10.142 -6.015 1.178 1.00 87.56 91 GLY A O 1
ATOM 726 N N . ASN A 1 92 ? -12.171 -5.159 1.592 1.00 88.00 92 ASN A N 1
ATOM 727 C CA . ASN A 1 92 ? -12.406 -4.859 0.182 1.00 88.00 92 ASN A CA 1
ATOM 728 C C . ASN A 1 92 ? -11.584 -3.633 -0.239 1.00 88.00 92 ASN A C 1
ATOM 730 O O . ASN A 1 92 ? -11.702 -2.558 0.351 1.00 88.00 92 ASN A O 1
ATOM 734 N N . CYS A 1 93 ? -10.752 -3.792 -1.267 1.00 90.62 93 CYS A N 1
ATOM 735 C CA . CYS A 1 93 ? -9.807 -2.762 -1.678 1.00 90.62 93 CYS A CA 1
ATOM 736 C C . CYS A 1 93 ? -9.689 -2.628 -3.195 1.00 90.62 93 CYS A C 1
ATOM 738 O O . CYS A 1 93 ? -9.866 -3.588 -3.942 1.00 90.62 93 CYS A O 1
ATOM 740 N N . GLU A 1 94 ? -9.283 -1.449 -3.646 1.00 91.06 94 GLU A N 1
ATOM 741 C CA . GLU A 1 94 ? -8.826 -1.202 -5.008 1.00 91.06 94 GLU A CA 1
ATOM 742 C C . GLU A 1 94 ? -7.322 -0.980 -5.051 1.00 91.06 94 GLU A C 1
ATOM 744 O O . GLU A 1 94 ? -6.746 -0.372 -4.152 1.00 91.06 94 GLU A O 1
ATOM 749 N N . VAL A 1 95 ? -6.682 -1.433 -6.129 1.00 91.81 95 VAL A N 1
ATOM 750 C CA . VAL A 1 95 ? -5.235 -1.314 -6.315 1.00 91.81 95 VAL A CA 1
ATOM 751 C C . VAL A 1 95 ? -4.935 -0.558 -7.601 1.00 91.81 95 VAL A C 1
ATOM 753 O O . VAL A 1 95 ? -5.312 -0.996 -8.688 1.00 91.81 95 VAL A O 1
ATOM 756 N N . ALA A 1 96 ? -4.175 0.531 -7.498 1.00 91.12 96 ALA A N 1
ATOM 757 C CA . ALA A 1 96 ? -3.625 1.238 -8.649 1.00 91.12 96 ALA A CA 1
ATOM 758 C C . ALA A 1 96 ? -2.095 1.178 -8.636 1.00 91.12 96 ALA A C 1
ATOM 760 O O . ALA A 1 96 ? -1.447 1.649 -7.701 1.00 91.12 96 ALA A O 1
ATOM 761 N N . VAL A 1 97 ? -1.505 0.617 -9.695 1.00 91.50 97 VAL A N 1
ATOM 762 C CA . VAL A 1 97 ? -0.048 0.517 -9.852 1.00 91.50 97 VAL A CA 1
ATOM 763 C C . VAL A 1 97 ? 0.459 1.612 -10.782 1.00 91.50 97 VAL A C 1
ATOM 765 O O . VAL A 1 97 ? 0.040 1.748 -11.935 1.00 91.50 97 VAL A O 1
ATOM 768 N N . HIS A 1 98 ? 1.435 2.361 -10.296 1.00 90.31 98 HIS A N 1
ATOM 769 C CA . HIS A 1 98 ? 2.052 3.484 -10.971 1.00 90.31 98 HIS A CA 1
ATOM 770 C C . HIS A 1 98 ? 3.551 3.253 -11.167 1.00 90.31 98 HIS A C 1
ATOM 772 O O . HIS A 1 98 ? 4.193 2.464 -10.474 1.00 90.31 98 HIS A O 1
ATOM 778 N N . LYS A 1 99 ? 4.116 3.982 -12.129 1.00 87.38 99 LYS A N 1
ATOM 779 C CA . LYS A 1 99 ? 5.558 4.063 -12.359 1.00 87.38 99 LYS A CA 1
ATOM 780 C C . LYS A 1 99 ? 6.037 5.437 -11.936 1.00 87.38 99 LYS A C 1
ATOM 782 O O . LYS A 1 99 ? 5.420 6.440 -12.286 1.00 87.38 99 LYS A O 1
ATOM 787 N N . SER A 1 100 ? 7.143 5.483 -11.213 1.00 84.06 100 SER A N 1
ATOM 788 C CA . SER A 1 100 ? 7.858 6.719 -10.934 1.00 84.06 100 SER A CA 1
ATOM 789 C C . SER A 1 100 ? 9.299 6.589 -11.408 1.00 84.06 100 SER A C 1
ATOM 791 O O . SER A 1 100 ? 9.859 5.495 -11.500 1.00 84.06 100 SER A O 1
ATOM 793 N N . ILE A 1 101 ? 9.861 7.728 -11.788 1.00 84.50 101 ILE A N 1
ATOM 794 C CA . ILE A 1 101 ? 11.202 7.854 -12.335 1.00 84.50 101 ILE A CA 1
ATOM 795 C C . ILE A 1 101 ? 11.967 8.761 -11.376 1.00 84.50 101 ILE A C 1
ATOM 797 O O . ILE A 1 101 ? 11.532 9.879 -11.103 1.00 84.50 101 ILE A O 1
ATOM 801 N N . ARG A 1 102 ? 13.0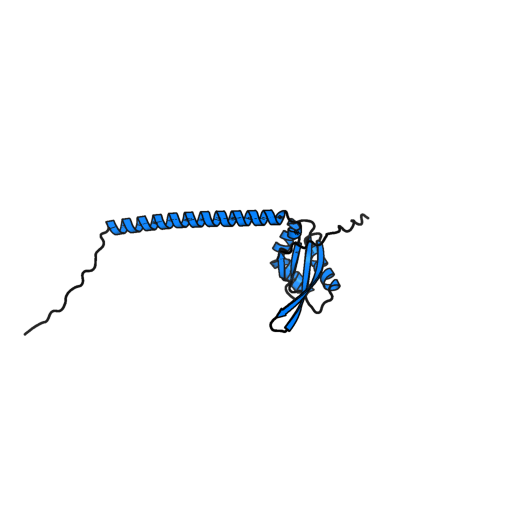99 8.290 -10.856 1.00 81.12 102 ARG A N 1
ATOM 802 C CA . ARG A 1 102 ? 14.061 9.103 -10.102 1.00 81.12 102 ARG A CA 1
ATOM 803 C C . ARG A 1 102 ? 15.356 9.127 -10.878 1.00 81.12 102 ARG A C 1
ATOM 805 O O . ARG A 1 102 ? 15.782 8.122 -11.438 1.00 81.12 102 ARG A O 1
ATOM 812 N N . ARG A 1 103 ? 15.981 10.295 -10.876 1.00 85.81 103 ARG A N 1
ATOM 813 C CA . ARG A 1 103 ? 17.359 10.459 -11.316 1.00 85.81 103 ARG A CA 1
ATOM 814 C C . ARG A 1 103 ? 18.225 10.544 -10.073 1.00 85.81 103 ARG A C 1
ATOM 816 O O . ARG A 1 103 ? 17.955 11.366 -9.200 1.00 85.81 103 ARG A O 1
ATOM 823 N N . THR A 1 104 ? 19.231 9.690 -9.973 1.00 83.12 104 THR A N 1
ATOM 824 C CA . THR A 1 104 ? 20.188 9.703 -8.864 1.00 83.12 104 THR A CA 1
ATOM 825 C C . THR A 1 104 ? 21.579 9.575 -9.460 1.00 83.12 104 THR A C 1
ATOM 827 O O . THR A 1 104 ? 21.841 8.627 -10.188 1.00 83.12 104 THR A O 1
ATOM 830 N N . ASN A 1 105 ? 22.449 10.555 -9.202 1.00 85.56 105 ASN A N 1
ATOM 831 C CA . ASN A 1 105 ? 23.828 10.593 -9.713 1.00 85.56 105 ASN A CA 1
ATOM 832 C C . ASN A 1 105 ? 23.941 10.434 -11.244 1.00 85.56 105 ASN A C 1
ATOM 834 O O . ASN A 1 105 ? 24.843 9.773 -11.740 1.00 85.56 105 ASN A O 1
ATOM 838 N N . GLY A 1 106 ? 22.999 11.008 -12.000 1.00 86.62 106 GLY A N 1
ATOM 839 C CA . GLY A 1 106 ? 22.960 10.892 -13.464 1.00 86.62 106 GLY A CA 1
ATOM 840 C C . GLY A 1 106 ? 22.341 9.592 -13.995 1.00 86.62 106 GLY A C 1
ATOM 841 O O . GLY A 1 106 ? 22.020 9.524 -15.177 1.00 86.62 106 GLY A O 1
ATOM 842 N N . GLU A 1 107 ? 22.077 8.602 -13.139 1.00 87.31 107 GLU A N 1
ATOM 843 C CA . GLU A 1 107 ? 21.395 7.361 -13.511 1.00 87.31 107 GLU A CA 1
ATOM 844 C C . GLU A 1 107 ? 19.871 7.533 -13.404 1.00 87.31 107 GLU A C 1
ATOM 846 O O . GLU A 1 107 ? 19.344 7.998 -12.386 1.00 87.31 107 GLU A O 1
ATOM 851 N N . VAL A 1 108 ? 19.142 7.168 -14.462 1.00 86.25 108 VAL A N 1
ATOM 852 C CA . VAL A 1 108 ? 17.673 7.169 -14.473 1.00 86.25 108 VAL A CA 1
ATOM 853 C C . VAL A 1 108 ? 17.185 5.806 -13.996 1.00 86.25 108 VAL A C 1
ATOM 855 O O . VAL A 1 108 ? 17.327 4.816 -14.707 1.00 86.25 108 VAL A O 1
ATOM 858 N N . ARG A 1 109 ? 16.561 5.756 -12.818 1.00 83.69 109 ARG A N 1
ATOM 859 C CA . ARG A 1 109 ? 15.934 4.540 -12.290 1.00 83.69 109 ARG A CA 1
ATOM 860 C C . ARG A 1 109 ? 14.422 4.667 -12.294 1.00 83.69 109 ARG A C 1
ATOM 862 O O . ARG A 1 109 ? 13.859 5.661 -11.831 1.00 83.69 109 ARG A O 1
ATOM 869 N N . THR A 1 110 ? 13.760 3.633 -12.795 1.00 84.31 110 THR A N 1
ATOM 870 C CA . THR A 1 110 ? 12.302 3.506 -12.762 1.00 84.31 110 THR A CA 1
ATOM 871 C C . THR A 1 110 ? 11.894 2.516 -11.686 1.00 84.31 110 THR A C 1
ATOM 873 O O . THR A 1 110 ? 12.452 1.424 -11.614 1.00 84.31 110 THR A O 1
ATOM 876 N N . PHE A 1 111 ? 10.900 2.866 -10.880 1.00 86.12 111 PHE A N 1
ATOM 877 C CA . PHE A 1 111 ? 10.363 2.000 -9.833 1.00 86.12 111 PHE A CA 1
ATOM 878 C C . PHE A 1 111 ? 8.843 1.980 -9.919 1.00 86.12 111 PHE A C 1
ATOM 880 O O . PHE A 1 111 ? 8.187 2.998 -10.166 1.00 86.12 111 PHE A O 1
ATOM 887 N N . ASN A 1 112 ? 8.297 0.786 -9.723 1.00 90.56 112 ASN A N 1
ATOM 888 C CA . ASN A 1 112 ? 6.871 0.590 -9.561 1.00 90.56 112 ASN A CA 1
ATOM 889 C C . ASN A 1 112 ? 6.495 0.920 -8.110 1.00 90.56 112 ASN A C 1
ATOM 891 O O . ASN A 1 112 ? 7.218 0.583 -7.172 1.00 90.56 112 ASN A O 1
ATOM 895 N N . TYR A 1 113 ? 5.357 1.575 -7.933 1.00 91.94 113 TYR A N 1
ATOM 896 C CA . TYR A 1 113 ? 4.704 1.739 -6.638 1.00 91.94 113 TYR A CA 1
ATOM 897 C C . TYR A 1 113 ? 3.204 1.530 -6.818 1.00 91.94 113 TYR A C 1
ATOM 899 O O . TYR A 1 113 ? 2.688 1.680 -7.925 1.00 91.94 113 TYR A O 1
ATOM 907 N N . ALA A 1 114 ? 2.502 1.185 -5.751 1.00 92.31 114 ALA A N 1
ATOM 908 C CA . ALA A 1 114 ? 1.062 1.026 -5.785 1.00 92.31 114 ALA A CA 1
ATOM 909 C C . ALA A 1 114 ? 0.398 1.832 -4.678 1.00 92.31 114 ALA A C 1
ATOM 911 O O . ALA A 1 114 ? 0.989 2.112 -3.635 1.00 92.31 114 ALA A O 1
ATOM 912 N N . LEU A 1 115 ? -0.840 2.209 -4.947 1.00 91.94 115 LEU A N 1
ATOM 913 C CA . LEU A 1 115 ? -1.764 2.757 -3.978 1.00 91.94 115 LEU A CA 1
ATOM 914 C C . LEU A 1 115 ? -2.877 1.727 -3.811 1.00 91.94 115 LEU A C 1
ATOM 916 O O . LEU A 1 115 ? -3.425 1.252 -4.807 1.00 91.94 115 LEU A O 1
ATOM 920 N N . VAL A 1 116 ? -3.158 1.351 -2.568 1.00 91.62 116 VAL A N 1
ATOM 921 C CA . VAL A 1 116 ? -4.245 0.430 -2.231 1.00 91.62 116 VAL A CA 1
ATOM 922 C C . VAL A 1 116 ? -5.248 1.197 -1.392 1.00 91.62 116 VAL A C 1
ATOM 924 O O . VAL A 1 116 ? -4.897 1.742 -0.349 1.00 91.62 116 VAL A O 1
ATOM 927 N N . GLN A 1 117 ? -6.474 1.294 -1.876 1.00 90.69 117 GLN A N 1
ATOM 928 C CA . GLN A 1 117 ? -7.532 2.080 -1.266 1.00 90.69 117 GLN A CA 1
ATOM 929 C C . GLN A 1 117 ? -8.608 1.137 -0.742 1.00 90.69 117 GLN A C 1
ATOM 931 O O . GLN A 1 117 ? -9.204 0.392 -1.513 1.00 90.69 117 GLN A O 1
ATOM 936 N N . TYR A 1 118 ? -8.851 1.184 0.560 1.00 89.88 118 TYR A N 1
ATOM 937 C CA . TYR A 1 118 ? -9.933 0.462 1.213 1.00 89.88 118 TYR A CA 1
ATOM 938 C C . TYR A 1 118 ? -11.214 1.292 1.232 1.00 89.88 118 TYR A C 1
ATOM 940 O O . TYR A 1 118 ? -11.190 2.511 1.012 1.00 89.88 118 TYR A O 1
ATOM 948 N N . GLN A 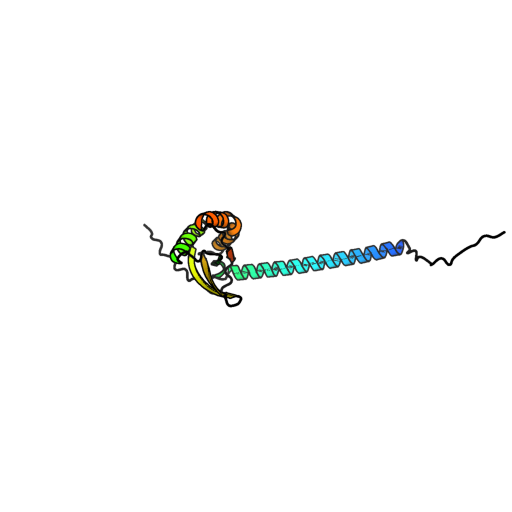1 119 ? -12.329 0.618 1.513 1.00 85.94 119 GLN A N 1
ATOM 949 C CA . GLN A 1 119 ? -13.610 1.280 1.747 1.00 85.94 119 GLN A CA 1
ATOM 950 C C . GLN A 1 119 ? -13.598 2.053 3.064 1.00 85.94 119 GLN A C 1
ATOM 952 O O . GLN A 1 119 ? -14.156 3.147 3.142 1.00 85.94 119 GLN A O 1
ATOM 957 N N . THR A 1 120 ? -12.938 1.500 4.085 1.00 84.25 120 THR A N 1
ATOM 958 C CA . THR A 1 120 ? -12.887 2.088 5.424 1.00 84.25 120 THR A CA 1
ATOM 959 C C . THR A 1 120 ? -11.459 2.349 5.894 1.00 84.25 120 THR A C 1
ATOM 961 O O . THR A 1 120 ? -10.489 1.716 5.469 1.00 84.25 120 THR A O 1
ATOM 964 N N . VAL A 1 121 ? -11.324 3.308 6.809 1.00 84.19 121 VAL A N 1
ATOM 965 C CA . VAL A 1 121 ? -10.035 3.639 7.431 1.00 84.19 121 VAL A CA 1
ATOM 966 C C . VAL A 1 121 ? -9.583 2.539 8.397 1.00 84.19 121 VAL A C 1
ATOM 968 O O . VAL A 1 121 ? -8.384 2.308 8.545 1.00 84.19 121 VAL A O 1
ATOM 971 N N . ASP A 1 122 ? -10.519 1.810 9.003 1.00 85.69 122 ASP A N 1
ATOM 972 C CA . ASP A 1 122 ? -10.222 0.703 9.917 1.00 85.69 122 ASP A CA 1
ATOM 973 C C . ASP A 1 122 ? -9.578 -0.482 9.186 1.00 85.69 122 ASP A C 1
ATOM 975 O O . ASP A 1 122 ? -8.605 -1.060 9.679 1.00 85.69 122 ASP A O 1
ATOM 979 N N . GLU A 1 123 ? -10.047 -0.800 7.975 1.00 88.12 123 GLU A N 1
ATOM 980 C CA . GLU A 1 123 ? -9.422 -1.807 7.108 1.00 88.12 123 GLU A CA 1
ATOM 981 C C . GLU A 1 123 ? -8.006 -1.385 6.702 1.00 88.12 123 GLU A C 1
ATOM 983 O O . GLU A 1 123 ? -7.066 -2.170 6.822 1.00 88.12 123 GLU A O 1
ATOM 988 N N . ALA A 1 124 ? -7.818 -0.125 6.292 1.00 87.06 124 ALA A N 1
ATOM 989 C CA . ALA A 1 124 ? -6.496 0.401 5.953 1.00 87.06 124 ALA A CA 1
ATOM 990 C C . ALA A 1 124 ? -5.539 0.374 7.158 1.00 87.06 124 ALA A C 1
ATOM 992 O O . ALA A 1 124 ? -4.377 -0.018 7.031 1.00 87.06 124 ALA A O 1
ATOM 993 N N . THR A 1 125 ? -6.032 0.729 8.344 1.00 85.75 125 THR A N 1
ATOM 994 C CA . THR A 1 125 ? -5.266 0.688 9.598 1.00 85.75 125 THR A CA 1
ATOM 995 C C . THR A 1 125 ? -4.907 -0.746 9.984 1.00 85.75 125 THR A C 1
ATOM 997 O O . THR A 1 125 ? -3.774 -1.015 10.383 1.00 85.75 125 THR A O 1
ATOM 1000 N N . SER A 1 126 ? -5.836 -1.683 9.800 1.00 87.50 126 SER A N 1
ATOM 1001 C CA . SER A 1 126 ? -5.610 -3.118 9.996 1.00 87.50 126 SER A CA 1
ATOM 1002 C C . SER A 1 126 ? -4.585 -3.671 9.007 1.00 87.50 126 SER A C 1
ATOM 1004 O O . SER A 1 126 ? -3.708 -4.443 9.389 1.00 87.50 126 SER A O 1
ATOM 1006 N N . ALA A 1 127 ? -4.620 -3.230 7.750 1.00 88.44 127 ALA A N 1
ATOM 1007 C CA . ALA A 1 127 ? -3.621 -3.599 6.756 1.00 88.44 127 ALA A CA 1
ATOM 1008 C C . ALA A 1 127 ? -2.228 -3.060 7.105 1.00 88.44 127 ALA A C 1
ATOM 1010 O O . ALA A 1 127 ? -1.231 -3.757 6.917 1.00 88.44 127 ALA A O 1
ATOM 1011 N N . LEU A 1 128 ? -2.151 -1.841 7.645 1.00 86.06 128 LEU A N 1
ATOM 1012 C CA . LEU A 1 128 ? -0.903 -1.239 8.116 1.00 86.06 128 LEU A CA 1
ATOM 1013 C C . LEU A 1 128 ? -0.358 -1.938 9.366 1.00 86.06 128 LEU A C 1
ATOM 1015 O O . LEU A 1 128 ? 0.847 -2.167 9.450 1.00 86.06 128 LEU A O 1
ATOM 1019 N N . SER A 1 129 ? -1.211 -2.314 10.319 1.00 85.00 129 SER A N 1
ATOM 1020 C CA . SER A 1 129 ? -0.775 -3.016 11.533 1.00 85.00 129 SER A CA 1
ATOM 1021 C C . SER A 1 129 ? -0.290 -4.436 11.223 1.00 85.00 129 SER A C 1
ATOM 1023 O O . SER A 1 129 ? 0.725 -4.879 11.762 1.00 85.00 129 SER A O 1
ATOM 1025 N N . GLN A 1 130 ? -0.940 -5.114 10.275 1.00 84.44 130 GLN A N 1
ATOM 1026 C CA . GLN A 1 130 ? -0.541 -6.436 9.785 1.00 84.44 130 GLN A CA 1
ATOM 1027 C C . GLN A 1 130 ? 0.567 -6.386 8.721 1.00 84.44 130 GLN A C 1
ATOM 1029 O O . GLN A 1 130 ? 1.088 -7.432 8.317 1.00 84.44 130 GLN A O 1
ATOM 1034 N N . ALA A 1 131 ? 0.970 -5.187 8.279 1.00 79.56 131 ALA A N 1
ATOM 1035 C CA . ALA A 1 131 ? 1.966 -5.008 7.228 1.00 79.56 131 ALA A CA 1
ATOM 1036 C C . ALA A 1 131 ? 3.297 -5.693 7.562 1.00 79.56 131 ALA A C 1
ATOM 1038 O O . ALA A 1 131 ? 3.962 -6.258 6.695 1.00 79.56 131 ALA A O 1
ATOM 1039 N N . HIS A 1 132 ? 3.691 -5.635 8.835 1.00 72.50 132 HIS A N 1
ATOM 1040 C CA . HIS A 1 132 ? 4.982 -6.123 9.310 1.00 72.50 132 HIS A CA 1
ATOM 1041 C C . HIS A 1 132 ? 5.008 -7.628 9.598 1.00 72.50 132 HIS A C 1
ATOM 1043 O O . HIS A 1 132 ? 6.098 -8.197 9.673 1.00 72.50 132 HIS A O 1
ATOM 1049 N N . THR A 1 133 ? 3.842 -8.265 9.722 1.00 78.75 133 THR A N 1
ATOM 1050 C CA . THR A 1 133 ? 3.696 -9.693 10.020 1.00 78.75 133 THR A CA 1
ATOM 1051 C C . THR A 1 133 ? 3.159 -10.436 8.798 1.00 78.75 133 THR A C 1
ATOM 1053 O O . THR A 1 133 ? 3.944 -10.935 7.992 1.00 78.75 133 THR A O 1
ATOM 1056 N N . THR A 1 134 ? 1.838 -10.465 8.629 1.00 76.62 134 THR A N 1
ATOM 1057 C CA . THR A 1 134 ? 1.117 -11.267 7.634 1.00 76.62 134 THR A CA 1
ATOM 1058 C C . THR A 1 134 ? 1.399 -10.804 6.211 1.00 76.62 134 THR A C 1
ATOM 1060 O O . THR A 1 134 ? 1.734 -11.605 5.342 1.00 76.62 134 THR A O 1
ATOM 1063 N N . VAL A 1 135 ? 1.321 -9.496 5.958 1.00 76.50 135 VAL A N 1
ATOM 1064 C CA . VAL A 1 135 ? 1.556 -8.966 4.607 1.00 76.50 135 VAL A CA 1
ATOM 1065 C C . VAL A 1 135 ? 3.015 -9.165 4.220 1.00 76.50 135 VAL A C 1
ATOM 1067 O O . VAL A 1 135 ? 3.293 -9.498 3.076 1.00 76.50 135 VAL A O 1
ATOM 1070 N N . ARG A 1 136 ? 3.956 -9.024 5.161 1.00 78.44 136 ARG A N 1
ATOM 1071 C CA . ARG A 1 136 ? 5.382 -9.233 4.894 1.00 78.44 136 ARG A CA 1
ATOM 1072 C C . ARG A 1 136 ? 5.696 -10.682 4.528 1.00 78.44 136 ARG A C 1
ATOM 1074 O O . ARG A 1 136 ? 6.448 -10.895 3.579 1.00 78.44 136 ARG A O 1
ATOM 1081 N N . SER A 1 137 ? 5.153 -11.659 5.255 1.00 77.50 137 SER A N 1
ATOM 1082 C CA . SER A 1 137 ? 5.389 -13.082 4.976 1.00 77.50 137 SER A CA 1
ATOM 1083 C C . SER A 1 137 ? 4.740 -13.522 3.662 1.00 77.50 137 SER A C 1
ATOM 1085 O O . SER A 1 137 ? 5.397 -14.155 2.837 1.00 77.50 137 SER A O 1
ATOM 1087 N N . LEU A 1 138 ? 3.495 -13.115 3.413 1.00 74.25 138 LEU A N 1
ATOM 1088 C CA . LEU A 1 138 ? 2.792 -13.411 2.164 1.00 74.25 138 LEU A CA 1
ATOM 1089 C C . LEU A 1 138 ? 3.416 -12.689 0.963 1.00 74.25 138 LEU A C 1
ATOM 1091 O O . LEU A 1 138 ? 3.573 -13.279 -0.102 1.00 74.25 138 LEU A O 1
ATOM 1095 N N . ALA A 1 139 ? 3.842 -11.437 1.128 1.00 75.81 139 ALA A N 1
ATOM 1096 C CA . ALA A 1 139 ? 4.555 -10.710 0.087 1.00 75.81 139 ALA A CA 1
ATOM 1097 C C . ALA A 1 139 ? 5.889 -11.370 -0.268 1.00 75.81 139 ALA A C 1
ATOM 1099 O O . ALA A 1 139 ? 6.236 -11.442 -1.444 1.00 75.81 139 ALA A O 1
ATOM 1100 N N . LEU A 1 140 ? 6.615 -11.888 0.727 1.00 80.38 140 LEU A N 1
ATOM 1101 C CA . LEU A 1 140 ? 7.830 -12.655 0.479 1.00 80.38 140 LEU A CA 1
ATOM 1102 C C . LEU A 1 140 ? 7.523 -13.923 -0.330 1.00 80.38 140 LEU A C 1
ATOM 1104 O O . LEU A 1 140 ? 8.278 -14.256 -1.232 1.00 80.38 140 LEU A O 1
ATOM 1108 N N . ALA A 1 141 ? 6.407 -14.599 -0.059 1.00 76.12 141 ALA A N 1
ATOM 1109 C CA . ALA A 1 141 ? 6.007 -15.779 -0.821 1.00 76.12 141 ALA A CA 1
ATOM 1110 C C . ALA A 1 141 ? 5.601 -15.446 -2.271 1.00 76.12 141 ALA A C 1
ATOM 1112 O O . ALA A 1 141 ? 5.948 -16.182 -3.190 1.00 76.12 141 ALA A O 1
ATOM 1113 N N . VAL A 1 142 ? 4.892 -14.332 -2.489 1.00 82.44 142 VAL A N 1
ATOM 1114 C CA . VAL A 1 142 ? 4.337 -13.965 -3.806 1.00 82.44 142 VAL A CA 1
ATOM 1115 C C . VAL A 1 142 ? 5.350 -13.224 -4.680 1.00 82.44 142 VAL A C 1
ATOM 1117 O O . VAL A 1 142 ? 5.519 -13.546 -5.852 1.00 82.44 142 VAL A O 1
ATOM 1120 N N . PHE A 1 143 ? 6.031 -12.228 -4.119 1.00 84.25 143 PHE A N 1
ATOM 1121 C CA . PHE A 1 143 ? 6.950 -11.351 -4.848 1.00 84.25 143 PHE A CA 1
ATOM 1122 C C . PHE A 1 143 ? 8.423 -11.711 -4.636 1.00 84.25 143 PHE A C 1
ATOM 1124 O O . PHE A 1 143 ? 9.289 -11.018 -5.170 1.00 84.25 143 PHE A O 1
ATOM 1131 N N . GLN A 1 144 ? 8.719 -12.738 -3.826 1.00 87.12 144 GLN A N 1
ATOM 1132 C CA . GLN A 1 144 ? 10.084 -13.135 -3.444 1.00 87.12 144 GLN A CA 1
ATOM 1133 C C . GLN A 1 144 ? 10.894 -11.995 -2.812 1.00 87.12 144 GLN A C 1
ATOM 1135 O O . GLN A 1 144 ? 12.123 -12.008 -2.787 1.00 87.12 144 GLN A O 1
ATOM 1140 N N . ARG A 1 145 ? 10.201 -10.973 -2.296 1.00 84.69 145 ARG A N 1
ATOM 1141 C CA . ARG A 1 145 ? 10.812 -9.782 -1.714 1.00 84.69 145 ARG A CA 1
ATOM 1142 C C . ARG A 1 145 ? 9.879 -9.110 -0.712 1.00 84.69 145 ARG A C 1
ATOM 1144 O O . ARG A 1 145 ? 8.660 -9.175 -0.873 1.00 84.69 145 ARG A O 1
ATOM 1151 N N . PRO A 1 146 ? 10.428 -8.439 0.312 1.00 85.75 146 PRO A N 1
ATOM 1152 C CA . PRO A 1 146 ? 9.611 -7.658 1.223 1.00 85.75 146 PRO A CA 1
ATOM 1153 C C . PRO A 1 146 ? 9.033 -6.441 0.494 1.00 85.75 146 PRO A C 1
ATOM 1155 O O . PRO A 1 146 ? 9.740 -5.754 -0.242 1.00 85.75 146 PRO A O 1
ATOM 1158 N N . LEU A 1 147 ? 7.756 -6.162 0.738 1.00 88.56 147 LEU A N 1
ATOM 1159 C CA . LEU A 1 147 ? 7.111 -4.930 0.296 1.00 88.56 147 LEU A CA 1
ATOM 1160 C C . LEU A 1 147 ? 7.193 -3.870 1.386 1.00 88.56 147 LEU A C 1
ATOM 1162 O O . LEU A 1 147 ? 7.099 -4.170 2.579 1.00 88.56 147 LEU A O 1
ATOM 1166 N N . ARG A 1 148 ? 7.312 -2.610 0.970 1.00 88.38 148 ARG A N 1
ATOM 1167 C CA . ARG A 1 148 ? 7.262 -1.471 1.884 1.00 88.38 148 ARG A CA 1
ATOM 1168 C C . ARG A 1 148 ? 5.855 -0.900 1.911 1.00 88.38 148 ARG A C 1
ATOM 1170 O O . ARG A 1 148 ? 5.477 -0.177 0.998 1.00 88.38 148 ARG A O 1
ATOM 1177 N N . VAL A 1 149 ? 5.107 -1.181 2.969 1.00 89.56 149 VAL A N 1
ATOM 1178 C CA . VAL A 1 149 ? 3.756 -0.641 3.163 1.00 89.56 149 VAL A CA 1
ATOM 1179 C C . VAL A 1 149 ? 3.811 0.545 4.123 1.00 89.56 149 VAL A C 1
ATOM 1181 O O . VAL A 1 149 ? 4.440 0.454 5.176 1.00 89.56 149 VAL A O 1
ATOM 1184 N N . GLN A 1 150 ? 3.205 1.672 3.751 1.00 87.56 150 GLN A N 1
ATOM 1185 C CA . GLN A 1 150 ? 3.165 2.900 4.554 1.00 87.56 150 GLN A CA 1
ATOM 1186 C C . GLN A 1 150 ? 1.805 3.594 4.429 1.00 87.56 150 GLN A C 1
ATOM 1188 O O . GLN A 1 150 ? 1.126 3.400 3.419 1.00 87.56 150 GLN A O 1
ATOM 1193 N N . PRO A 1 151 ? 1.411 4.442 5.395 1.00 85.00 151 PRO A N 1
ATOM 1194 C CA . PRO A 1 151 ? 0.259 5.320 5.222 1.00 85.00 151 PRO A CA 1
ATOM 1195 C C . PRO A 1 151 ? 0.424 6.179 3.964 1.00 85.00 151 PRO A C 1
ATOM 1197 O O . PRO A 1 151 ? 1.518 6.686 3.688 1.00 85.00 151 PRO A O 1
ATOM 1200 N N . CYS A 1 152 ? -0.644 6.345 3.184 1.00 82.94 152 CYS A N 1
ATOM 1201 C CA . CYS A 1 152 ? -0.584 7.210 2.016 1.00 82.94 152 CYS A CA 1
ATOM 1202 C C . CYS A 1 152 ? -0.536 8.679 2.453 1.00 82.94 152 CYS A C 1
ATOM 1204 O O . CYS A 1 152 ? -1.444 9.190 3.102 1.00 82.94 152 CYS A O 1
ATOM 1206 N N . VAL A 1 153 ? 0.531 9.380 2.070 1.00 70.00 153 VAL A N 1
ATOM 1207 C CA . VAL A 1 153 ? 0.710 10.815 2.367 1.00 70.00 153 VAL A CA 1
ATOM 1208 C C . VAL A 1 153 ? 0.248 11.700 1.200 1.00 70.00 153 VAL A C 1
ATOM 1210 O O . VAL A 1 153 ? 0.250 12.927 1.287 1.00 70.00 153 VAL A O 1
ATOM 1213 N N . ALA A 1 154 ? -0.118 11.095 0.068 1.00 58.72 154 ALA A N 1
ATOM 1214 C CA . ALA A 1 154 ? -0.523 11.831 -1.117 1.00 58.72 154 ALA A CA 1
ATOM 1215 C C . ALA A 1 154 ? -1.992 12.263 -1.004 1.00 58.72 154 ALA A C 1
ATOM 1217 O O . ALA A 1 154 ? -2.875 11.438 -0.806 1.00 58.72 154 ALA A O 1
ATOM 1218 N N . LYS A 1 155 ? -2.281 13.544 -1.277 1.00 53.84 155 LYS A N 1
ATOM 1219 C CA . LYS A 1 155 ? -3.659 14.050 -1.480 1.00 53.84 155 LYS A CA 1
ATOM 1220 C C . LYS A 1 155 ? -4.376 13.429 -2.694 1.00 53.84 155 LYS A C 1
ATOM 1222 O O . LYS A 1 155 ? -5.501 13.805 -2.999 1.00 53.84 155 LYS A O 1
ATOM 1227 N N . ARG A 1 156 ? -3.712 12.535 -3.433 1.00 49.06 156 ARG A N 1
ATOM 1228 C CA . ARG A 1 156 ? -4.276 11.834 -4.586 1.00 49.06 156 ARG A CA 1
ATOM 1229 C C . ARG A 1 156 ? -5.018 10.606 -4.068 1.00 49.06 156 ARG A C 1
ATOM 1231 O O . ARG A 1 156 ? -4.392 9.583 -3.818 1.00 49.06 156 ARG A O 1
ATOM 1238 N N . SER A 1 157 ? -6.326 10.733 -3.883 1.00 51.16 157 SER A N 1
ATOM 1239 C CA . SER A 1 157 ? -7.202 9.577 -3.722 1.00 51.16 157 SER A CA 1
ATOM 1240 C C . SER A 1 157 ? -7.289 8.822 -5.049 1.00 51.16 157 SER A C 1
ATOM 1242 O O . SER A 1 157 ? -7.333 9.427 -6.123 1.00 51.16 157 SER A O 1
ATOM 1244 N N . ILE A 1 158 ? -7.308 7.493 -4.981 1.00 53.31 158 ILE A N 1
ATOM 1245 C CA . ILE A 1 158 ? -7.902 6.701 -6.056 1.00 53.31 158 ILE A CA 1
ATOM 1246 C C . ILE A 1 158 ? -9.413 6.838 -5.868 1.00 53.31 158 ILE A C 1
ATOM 1248 O O . ILE A 1 158 ? -9.911 6.673 -4.754 1.00 53.31 158 ILE A O 1
ATOM 1252 N N . THR A 1 159 ? -10.148 7.188 -6.919 1.00 45.66 159 THR A N 1
ATOM 1253 C CA . THR A 1 159 ? -11.610 7.127 -6.868 1.00 45.66 159 THR A CA 1
ATOM 1254 C C . THR A 1 159 ? -12.016 5.660 -6.828 1.00 45.66 159 THR A C 1
ATOM 1256 O O . THR A 1 159 ? -11.892 4.989 -7.848 1.00 45.66 159 THR A O 1
ATOM 1259 N N . VAL A 1 160 ? -12.477 5.186 -5.665 1.00 43.94 160 VAL A N 1
ATOM 1260 C CA . VAL A 1 160 ? -13.051 3.843 -5.535 1.00 43.94 160 VAL A CA 1
ATOM 1261 C C . VAL A 1 160 ? -14.389 3.831 -6.241 1.00 43.94 160 VAL A C 1
ATOM 1263 O O . VAL A 1 160 ? -15.345 4.454 -5.777 1.00 43.94 160 VAL A O 1
ATOM 1266 N N . TRP A 1 161 ? -14.461 3.135 -7.365 1.00 37.41 161 TRP A N 1
ATOM 1267 C CA . TRP A 1 161 ? -15.736 2.806 -7.971 1.00 37.41 161 TRP A CA 1
ATOM 1268 C C . TRP A 1 161 ? -16.121 1.449 -7.416 1.00 37.41 161 TRP A C 1
ATOM 1270 O O . TRP A 1 161 ? -15.633 0.425 -7.889 1.00 37.41 161 TRP A O 1
ATOM 1280 N N . LEU A 1 162 ? -17.007 1.450 -6.412 1.00 37.03 162 LEU A N 1
ATOM 1281 C CA . LEU A 1 162 ? -17.673 0.237 -5.942 1.00 37.03 162 LEU A CA 1
ATOM 1282 C C . LEU A 1 162 ? -18.085 -0.572 -7.172 1.00 37.03 162 LEU A C 1
ATOM 1284 O O . LEU A 1 162 ? -18.969 -0.154 -7.925 1.00 37.03 162 LEU A O 1
ATOM 1288 N N . ARG A 1 163 ? -17.417 -1.709 -7.409 1.00 36.94 163 ARG A N 1
ATOM 1289 C CA . ARG A 1 163 ? -17.922 -2.666 -8.388 1.00 36.94 163 ARG A CA 1
ATOM 1290 C C . ARG A 1 163 ? -19.339 -2.989 -7.925 1.00 36.94 163 ARG A C 1
ATOM 1292 O O . ARG A 1 163 ? -19.473 -3.372 -6.760 1.00 36.94 163 ARG A O 1
ATOM 1299 N N . PRO A 1 164 ? -20.373 -2.804 -8.766 1.00 32.44 164 PRO A N 1
ATOM 1300 C CA . PRO A 1 164 ? -21.714 -3.214 -8.395 1.00 32.44 164 PRO A CA 1
ATOM 1301 C C . PRO A 1 164 ? -21.616 -4.675 -7.973 1.00 32.44 164 PRO A C 1
ATOM 1303 O O . PRO A 1 164 ? -21.114 -5.509 -8.737 1.00 32.44 164 PRO A O 1
ATOM 1306 N N . SER A 1 165 ? -21.980 -4.942 -6.717 1.00 36.06 165 SER A N 1
ATOM 1307 C CA . SER A 1 165 ? -22.073 -6.295 -6.200 1.00 36.06 165 SER A CA 1
ATOM 1308 C C . SER A 1 165 ? -22.915 -7.061 -7.200 1.00 36.06 165 SER A C 1
ATOM 1310 O O . SER A 1 165 ? -24.041 -6.681 -7.523 1.00 36.06 165 SER A O 1
ATOM 1312 N N . THR A 1 166 ? -22.321 -8.090 -7.786 1.00 37.94 166 THR A N 1
ATOM 1313 C CA . THR A 1 166 ? -23.079 -9.036 -8.587 1.00 37.94 166 THR A CA 1
ATOM 1314 C C . THR A 1 166 ? -23.847 -9.863 -7.567 1.00 37.94 166 THR A C 1
ATOM 1316 O O . THR A 1 166 ? -23.382 -10.917 -7.156 1.00 37.94 166 THR A O 1
ATOM 1319 N N . ASP A 1 167 ? -24.965 -9.318 -7.080 1.00 33.62 167 ASP A N 1
ATOM 1320 C CA . ASP A 1 167 ? -25.981 -10.108 -6.398 1.00 33.62 167 ASP A CA 1
ATOM 1321 C C . ASP A 1 167 ? -26.464 -11.146 -7.413 1.00 33.62 167 ASP A C 1
ATOM 1323 O O . ASP A 1 167 ? -27.131 -10.827 -8.404 1.00 33.62 167 ASP A O 1
ATOM 1327 N N . LYS A 1 168 ? -26.032 -12.384 -7.196 1.00 35.06 168 LYS A N 1
ATOM 1328 C CA . LYS A 1 168 ? -26.633 -13.598 -7.729 1.00 35.06 168 LYS A CA 1
ATOM 1329 C C . LYS A 1 168 ? -26.679 -14.630 -6.622 1.00 35.06 168 LYS A C 1
ATOM 1331 O O . LYS A 1 168 ? -25.629 -14.812 -5.968 1.00 35.06 168 LYS A O 1
#

Radius of gyration: 31.1 Å; chains: 1; bounding box: 99×41×79 Å